Protein AF-A0A2E5R4B8-F1 (afdb_monomer_lite)

Structure (mmCIF, N/CA/C/O backbone):
data_AF-A0A2E5R4B8-F1
#
_entry.id   AF-A0A2E5R4B8-F1
#
loop_
_atom_site.group_PDB
_atom_site.id
_atom_site.type_symbol
_atom_site.label_atom_id
_atom_site.label_alt_id
_atom_site.label_comp_id
_atom_site.label_asym_id
_atom_site.label_entity_id
_atom_site.label_seq_id
_atom_site.pdbx_PDB_ins_code
_atom_site.Cartn_x
_atom_site.Cartn_y
_atom_site.Cartn_z
_atom_site.occupancy
_atom_site.B_iso_or_equiv
_atom_site.auth_seq_id
_atom_site.auth_comp_id
_atom_site.auth_asym_id
_atom_site.auth_atom_id
_atom_site.pdbx_PDB_model_num
ATOM 1 N N . MET A 1 1 ? -8.456 -2.488 25.110 1.00 61.59 1 MET A N 1
ATOM 2 C CA . MET A 1 1 ? -8.862 -1.508 24.077 1.00 61.59 1 MET A CA 1
ATOM 3 C C . MET A 1 1 ? -10.326 -1.734 23.793 1.00 61.59 1 MET A C 1
ATOM 5 O O . MET A 1 1 ? -10.676 -2.841 23.404 1.00 61.59 1 MET A O 1
ATOM 9 N N . VAL A 1 2 ? -11.156 -0.723 24.024 1.00 80.56 2 VAL A N 1
ATOM 10 C CA . VAL A 1 2 ? -12.563 -0.755 23.624 1.00 80.56 2 VAL A CA 1
ATOM 11 C C . VAL A 1 2 ? -12.624 -0.208 22.203 1.00 80.56 2 VAL A C 1
ATOM 13 O O . VAL A 1 2 ? -12.197 0.917 21.958 1.00 80.56 2 VAL A O 1
ATOM 16 N N . PHE A 1 3 ? -13.075 -1.028 21.257 1.00 83.88 3 PHE A N 1
ATOM 17 C CA . PHE A 1 3 ? -13.354 -0.578 19.896 1.00 83.88 3 PHE A CA 1
ATOM 18 C C . PHE A 1 3 ? -14.825 -0.186 19.829 1.00 83.88 3 PHE A C 1
ATOM 20 O O . PHE A 1 3 ? -15.675 -0.939 20.294 1.00 83.88 3 PHE A O 1
ATOM 27 N N . GLN A 1 4 ? -15.125 0.972 19.243 1.00 88.12 4 GLN A N 1
ATOM 28 C CA . GLN A 1 4 ? -16.512 1.425 19.096 1.00 88.12 4 GLN A CA 1
ATOM 29 C C . GLN A 1 4 ? -17.275 0.592 18.060 1.00 88.12 4 GLN A C 1
ATOM 31 O O . GLN A 1 4 ? -18.495 0.507 18.094 1.00 88.12 4 GLN A O 1
ATOM 36 N N . GLN A 1 5 ? -16.548 -0.034 17.132 1.00 90.88 5 GLN A N 1
ATOM 37 C CA . GLN A 1 5 ? -17.122 -0.849 16.070 1.00 90.88 5 GLN A CA 1
ATOM 38 C C . GLN A 1 5 ? -16.180 -1.987 15.672 1.00 90.88 5 GLN A C 1
ATOM 40 O O . GLN A 1 5 ? -14.953 -1.853 15.668 1.00 90.88 5 GLN A O 1
ATOM 45 N N . THR A 1 6 ? -16.753 -3.125 15.290 1.00 92.38 6 THR A N 1
ATOM 46 C CA . THR A 1 6 ? -15.975 -4.291 14.852 1.00 92.38 6 THR A CA 1
ATOM 47 C C . THR A 1 6 ? -15.379 -4.080 13.461 1.00 92.38 6 THR A C 1
ATOM 49 O O . THR A 1 6 ? -14.233 -4.451 13.210 1.00 92.38 6 THR A O 1
ATOM 52 N N . ILE A 1 7 ? -16.144 -3.475 12.550 1.00 95.25 7 ILE A N 1
ATOM 53 C CA . ILE A 1 7 ? -15.757 -3.257 11.156 1.00 95.25 7 ILE A CA 1
ATOM 54 C C . ILE A 1 7 ? -15.671 -1.756 10.902 1.00 95.25 7 ILE A C 1
ATOM 56 O O . ILE A 1 7 ? -16.584 -1.017 11.245 1.00 95.25 7 ILE A O 1
ATOM 60 N N . GLY A 1 8 ? -14.584 -1.310 10.279 1.00 94.62 8 GLY A N 1
ATOM 61 C CA . GLY A 1 8 ? -14.430 0.085 9.881 1.00 94.62 8 GLY A CA 1
ATOM 62 C C . GLY A 1 8 ? -13.540 0.282 8.660 1.00 94.62 8 GLY A C 1
ATOM 63 O O . GLY A 1 8 ? -13.073 -0.661 8.011 1.00 94.62 8 GLY A O 1
ATOM 64 N N . SER A 1 9 ? -13.283 1.545 8.342 1.00 95.31 9 SER A N 1
ATOM 65 C CA . SER A 1 9 ? -12.329 1.937 7.313 1.00 95.31 9 SER A CA 1
ATOM 66 C C . SER A 1 9 ? -10.886 1.678 7.765 1.00 95.31 9 SER A C 1
ATOM 68 O O . SER A 1 9 ? -10.579 1.547 8.951 1.00 95.31 9 SER A O 1
ATOM 70 N N . ARG A 1 10 ? -9.948 1.646 6.811 1.00 95.19 10 ARG A N 1
ATOM 71 C CA . ARG A 1 10 ? -8.511 1.508 7.122 1.00 95.19 10 ARG A CA 1
ATOM 72 C C . ARG A 1 10 ? -8.003 2.609 8.060 1.00 95.19 10 ARG A C 1
ATOM 74 O O . ARG A 1 10 ? -7.152 2.325 8.897 1.00 95.19 10 ARG A O 1
ATOM 81 N N . ALA A 1 11 ? -8.531 3.827 7.927 1.00 95.75 11 ALA A N 1
ATOM 82 C CA . ALA A 1 11 ? -8.197 4.950 8.799 1.00 95.75 11 ALA A CA 1
ATOM 83 C C . ALA A 1 11 ? -8.717 4.726 10.226 1.00 95.75 11 ALA A C 1
ATOM 85 O O . ALA A 1 11 ? -7.952 4.845 11.176 1.00 95.75 11 ALA A O 1
ATOM 86 N N . GLN A 1 12 ? -9.971 4.289 10.378 1.00 95.12 12 GLN A N 1
ATOM 87 C CA . GLN A 1 12 ? -10.563 3.979 11.686 1.00 95.12 12 GLN A CA 1
ATOM 88 C C . GLN A 1 12 ? -9.811 2.856 12.415 1.00 95.12 12 GLN A C 1
ATOM 90 O O . GLN A 1 12 ? -9.612 2.933 13.625 1.00 95.12 12 GLN A O 1
ATOM 95 N N . VAL A 1 13 ? -9.334 1.841 11.688 1.00 96.06 13 VAL A N 1
ATOM 96 C CA . VAL A 1 13 ? -8.498 0.771 12.261 1.00 96.06 13 VAL A CA 1
ATOM 97 C C . VAL A 1 13 ? -7.125 1.296 12.696 1.00 96.06 13 VAL A C 1
ATOM 99 O O . VAL A 1 13 ? -6.613 0.903 13.743 1.00 96.06 13 VAL A O 1
ATOM 102 N N . MET A 1 14 ? -6.515 2.204 11.927 1.00 94.50 14 MET A N 1
ATOM 103 C CA . MET A 1 14 ? -5.248 2.836 12.317 1.00 94.50 14 MET A CA 1
ATOM 104 C C . MET A 1 14 ? -5.397 3.732 13.549 1.00 94.50 14 MET A C 1
ATOM 106 O O . MET A 1 14 ? -4.546 3.680 14.441 1.00 94.50 14 MET A O 1
ATOM 110 N N . ASN A 1 15 ? -6.501 4.469 13.640 1.00 92.50 15 ASN A N 1
ATOM 111 C CA . ASN A 1 15 ? -6.804 5.367 14.755 1.00 92.50 15 ASN A CA 1
ATOM 112 C C . ASN A 1 15 ? -7.295 4.625 16.011 1.00 92.50 15 ASN A C 1
ATOM 114 O O . ASN A 1 15 ? -7.389 5.225 17.073 1.00 92.50 15 ASN A O 1
ATOM 118 N N . GLY A 1 16 ? -7.569 3.319 15.916 1.00 91.69 16 GLY A N 1
ATOM 119 C CA . GLY A 1 16 ? -8.014 2.501 17.048 1.00 91.69 16 GLY A CA 1
ATOM 120 C C . GLY A 1 16 ? -9.517 2.573 17.332 1.00 91.69 16 GLY A C 1
ATOM 121 O O . GLY A 1 16 ? -9.961 2.050 18.344 1.00 91.69 16 GLY A O 1
ATOM 122 N N . THR A 1 17 ? -10.310 3.174 16.443 1.00 94.56 17 THR A N 1
ATOM 123 C CA . THR A 1 17 ? -11.777 3.227 16.552 1.00 94.56 17 THR A CA 1
ATOM 124 C C . THR A 1 17 ? -12.426 1.892 16.181 1.00 94.56 17 THR A C 1
ATOM 126 O O . THR A 1 17 ? -13.439 1.516 16.767 1.00 94.56 17 THR A O 1
ATOM 129 N N . ALA A 1 18 ? -11.849 1.178 15.206 1.00 94.69 18 ALA A N 1
ATOM 130 C CA . ALA A 1 18 ? -12.366 -0.089 14.691 1.00 94.69 18 ALA A CA 1
ATOM 131 C C . ALA A 1 18 ? -11.375 -1.245 14.882 1.00 94.69 18 ALA A C 1
ATOM 133 O O . ALA A 1 18 ? -10.166 -1.052 14.741 1.00 94.69 18 ALA A O 1
ATOM 134 N N . GLU A 1 19 ? -11.876 -2.458 15.134 1.00 94.62 19 GLU A N 1
ATOM 135 C CA . GLU A 1 19 ? -11.016 -3.638 15.330 1.00 94.62 19 GLU A CA 1
ATOM 136 C C . GLU A 1 19 ? -10.368 -4.115 14.014 1.00 94.62 19 GLU A C 1
ATOM 138 O O . GLU A 1 19 ? -9.167 -4.411 13.954 1.00 94.62 19 GLU A O 1
ATOM 143 N N . LYS A 1 20 ? -11.166 -4.206 12.943 1.00 95.69 20 LYS A N 1
ATOM 144 C CA . LYS A 1 20 ? -10.744 -4.720 11.633 1.00 95.69 20 LYS A CA 1
ATOM 145 C C . LYS A 1 20 ? -11.428 -3.985 10.483 1.00 95.69 20 LYS A C 1
ATOM 147 O O . LYS A 1 20 ? -12.455 -3.335 10.646 1.00 95.69 20 LYS A O 1
ATOM 152 N N . THR A 1 21 ? -10.856 -4.089 9.287 1.00 96.50 21 THR A N 1
ATOM 153 C CA . THR A 1 21 ? -11.523 -3.612 8.066 1.00 96.50 21 THR A CA 1
ATOM 154 C C . THR A 1 21 ? -12.595 -4.597 7.604 1.00 96.50 21 THR A C 1
ATOM 156 O O . THR A 1 21 ? -12.574 -5.751 8.027 1.00 96.50 21 THR A O 1
ATOM 159 N N . SER A 1 22 ? -13.430 -4.220 6.629 1.00 93.88 22 SER A N 1
ATOM 160 C CA . SER A 1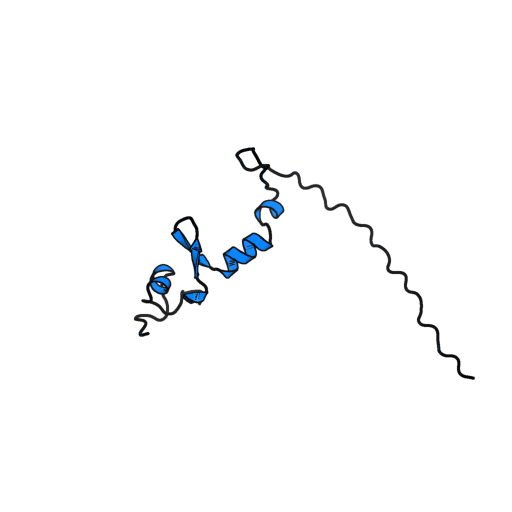 22 ? -14.375 -5.152 5.979 1.00 93.88 22 SER A CA 1
ATOM 161 C C . SER A 1 22 ? -13.698 -6.436 5.472 1.00 93.88 22 SER A C 1
ATOM 163 O O . SER A 1 22 ? -14.189 -7.532 5.700 1.00 93.88 22 SER A O 1
ATOM 165 N N . GLY A 1 23 ? -12.498 -6.320 4.890 1.00 92.25 23 GLY A N 1
ATOM 166 C CA . GLY A 1 23 ? -11.663 -7.462 4.484 1.00 92.25 23 GLY A CA 1
ATOM 167 C C . GLY A 1 23 ? -10.864 -8.154 5.602 1.00 92.25 23 GLY A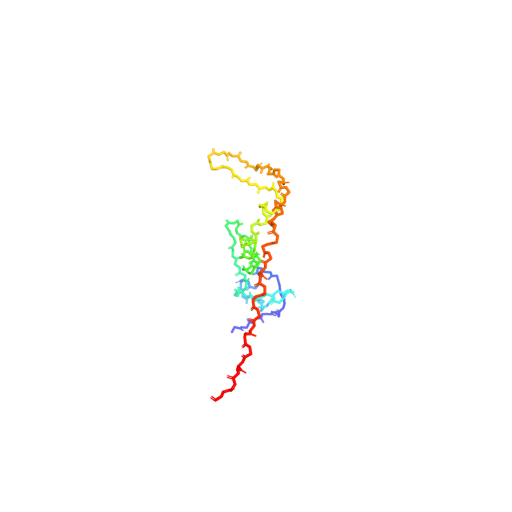 C 1
ATOM 168 O O . GLY A 1 23 ? -9.882 -8.827 5.302 1.00 92.25 23 GLY A O 1
ATOM 169 N N . GLY A 1 24 ? -11.192 -7.931 6.878 1.00 94.69 24 GLY A N 1
ATOM 170 C CA . GLY A 1 24 ? -10.565 -8.613 8.018 1.00 94.69 24 GLY A CA 1
ATOM 171 C C . GLY A 1 24 ? -9.141 -8.171 8.384 1.00 94.69 24 GLY A C 1
ATOM 172 O O . GLY A 1 24 ? -8.477 -8.859 9.154 1.00 94.69 24 GLY A O 1
ATOM 173 N N . LEU A 1 25 ? -8.648 -7.043 7.860 1.00 96.19 25 LEU A N 1
ATOM 174 C CA . LEU A 1 25 ? -7.303 -6.546 8.173 1.00 96.19 25 LEU A CA 1
ATOM 175 C C . LEU A 1 25 ? -7.298 -5.842 9.529 1.00 96.19 25 LEU A C 1
ATOM 177 O O . LEU A 1 25 ? -8.062 -4.895 9.724 1.00 96.19 25 LEU A O 1
ATOM 181 N N . LYS A 1 26 ? -6.409 -6.265 10.432 1.00 95.69 26 LYS A N 1
ATOM 182 C CA . LYS A 1 26 ? -6.181 -5.596 11.720 1.00 95.69 26 LYS A CA 1
ATOM 183 C C . LYS A 1 26 ? -5.097 -4.528 11.583 1.00 95.69 26 LYS A C 1
ATOM 185 O O . LYS A 1 26 ? -4.369 -4.482 10.590 1.00 95.69 26 LYS A O 1
ATOM 190 N N . LYS A 1 27 ? -4.930 -3.696 12.615 1.00 94.56 27 LYS A N 1
ATOM 191 C CA . LYS A 1 27 ? -3.910 -2.630 12.649 1.00 94.56 27 LYS A CA 1
ATOM 192 C C . LYS A 1 27 ? -2.501 -3.142 12.302 1.00 94.56 27 LYS A C 1
ATOM 194 O O . LYS A 1 27 ? -1.813 -2.520 11.503 1.00 94.56 27 LYS A O 1
ATOM 199 N N . LYS A 1 28 ? -2.117 -4.329 12.791 1.00 95.19 28 LYS A N 1
ATOM 200 C CA . LYS A 1 28 ? -0.829 -4.992 12.485 1.00 95.19 28 LYS A CA 1
ATOM 201 C C . LYS A 1 28 ? -0.609 -5.332 11.001 1.00 95.19 28 LYS A C 1
ATOM 203 O O . LYS A 1 28 ? 0.529 -5.464 10.557 1.00 95.19 28 LYS A O 1
ATOM 208 N N . ASP A 1 29 ? -1.686 -5.487 10.233 1.00 95.88 29 ASP A N 1
ATOM 209 C CA . ASP A 1 29 ? -1.643 -5.876 8.820 1.00 95.88 29 ASP A CA 1
ATOM 210 C C . ASP A 1 29 ? -1.590 -4.663 7.879 1.00 95.88 29 ASP A C 1
ATOM 212 O O . ASP A 1 29 ? -1.456 -4.818 6.656 1.00 95.88 29 ASP A O 1
ATOM 216 N N . LEU A 1 30 ? -1.696 -3.456 8.437 1.00 96.56 30 LEU A N 1
ATOM 217 C CA . LEU A 1 30 ? -1.736 -2.179 7.740 1.00 96.56 30 LEU A CA 1
ATOM 218 C C . LEU A 1 30 ? -0.478 -1.357 8.048 1.00 96.56 30 LEU A C 1
ATOM 220 O O . LEU A 1 30 ? 0.122 -1.468 9.112 1.00 96.56 30 LEU A O 1
ATOM 224 N N . LYS A 1 31 ? -0.071 -0.518 7.097 1.00 96.50 31 LYS A N 1
ATOM 225 C CA . LYS A 1 31 ? 1.012 0.455 7.275 1.00 96.50 31 LYS A CA 1
ATOM 226 C C . LYS A 1 31 ? 0.804 1.669 6.383 1.00 96.50 31 LYS A C 1
ATOM 228 O O . LYS A 1 31 ? 0.159 1.557 5.339 1.00 96.50 31 LYS A O 1
ATOM 233 N N . TYR A 1 32 ? 1.439 2.777 6.732 1.00 96.38 32 TYR A N 1
ATOM 234 C CA . TYR A 1 32 ? 1.571 3.919 5.838 1.00 96.38 32 TYR A CA 1
ATOM 235 C C . TYR A 1 32 ? 2.619 3.631 4.754 1.00 96.38 32 TYR A C 1
AT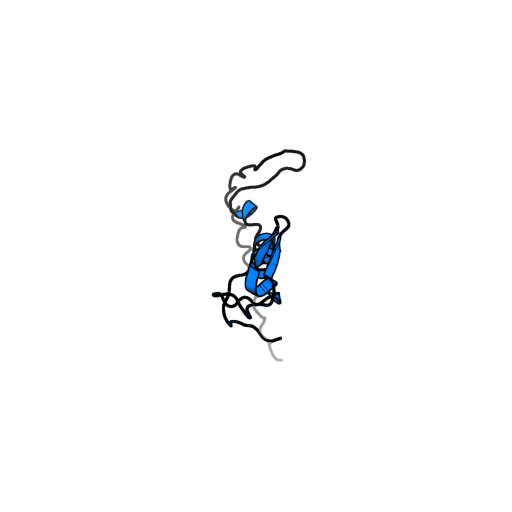OM 237 O O . TYR A 1 32 ? 3.669 3.033 5.014 1.00 96.38 32 TYR A O 1
ATOM 245 N N . ASN A 1 33 ? 2.311 3.984 3.506 1.00 95.94 33 ASN A N 1
ATOM 246 C CA . ASN A 1 33 ? 3.314 4.074 2.448 1.00 95.94 33 ASN A CA 1
ATOM 247 C C . ASN A 1 33 ? 3.991 5.459 2.484 1.00 95.94 33 ASN A C 1
ATOM 249 O O . ASN A 1 33 ? 3.583 6.338 3.236 1.00 95.94 33 ASN A O 1
ATOM 253 N N . SER A 1 34 ? 5.004 5.669 1.644 1.00 94.19 34 SER A N 1
ATOM 254 C CA . SER A 1 34 ? 5.694 6.964 1.536 1.00 94.19 34 SER A CA 1
ATOM 255 C C . SER A 1 34 ? 4.796 8.113 1.060 1.00 94.19 34 SER A C 1
ATOM 257 O O . SER A 1 34 ? 5.168 9.266 1.200 1.00 94.19 34 SER A O 1
ATOM 259 N N . GLN A 1 35 ? 3.621 7.809 0.505 1.00 94.50 35 GLN A N 1
ATOM 260 C CA . GLN A 1 35 ? 2.628 8.784 0.048 1.00 94.50 35 GLN A CA 1
ATOM 261 C C . GLN A 1 35 ? 1.501 8.991 1.080 1.00 94.50 35 GLN A C 1
ATOM 263 O O . GLN A 1 35 ? 0.424 9.455 0.719 1.00 94.50 35 GLN A O 1
ATOM 268 N N . GLY A 1 36 ? 1.683 8.549 2.332 1.00 94.12 36 GLY A N 1
ATOM 269 C CA . GLY A 1 36 ? 0.697 8.708 3.410 1.00 94.12 36 GLY A CA 1
ATOM 270 C C . GLY A 1 36 ? -0.548 7.813 3.312 1.00 94.12 36 GLY A C 1
ATOM 271 O O . GLY A 1 36 ? -1.446 7.905 4.142 1.00 94.12 36 GLY A O 1
ATOM 272 N N . ARG A 1 37 ? -0.629 6.902 2.336 1.00 95.69 37 ARG A N 1
ATOM 273 C CA . ARG A 1 37 ? -1.769 5.984 2.173 1.00 95.69 37 ARG A CA 1
ATOM 274 C C . ARG A 1 37 ? -1.624 4.752 3.059 1.00 95.69 37 ARG A C 1
ATOM 276 O O . ARG A 1 37 ? -0.556 4.140 3.120 1.00 95.69 37 ARG A O 1
ATOM 283 N N . ILE A 1 38 ? -2.734 4.318 3.653 1.00 96.69 38 ILE A N 1
ATOM 284 C CA . ILE A 1 38 ? -2.796 3.096 4.463 1.00 96.69 38 ILE A CA 1
ATOM 285 C C . ILE A 1 38 ? -2.959 1.881 3.544 1.00 96.69 38 ILE A C 1
ATOM 287 O O . ILE A 1 38 ? -4.002 1.674 2.922 1.00 96.69 38 ILE A O 1
ATOM 291 N N . VAL A 1 39 ? -1.923 1.049 3.467 1.00 95.88 39 VAL A N 1
ATOM 292 C CA . VAL A 1 39 ? -1.856 -0.129 2.593 1.00 95.88 39 VAL A CA 1
ATOM 293 C C . VAL A 1 39 ? -1.650 -1.412 3.391 1.00 95.88 39 VAL A C 1
ATOM 295 O O . VAL A 1 39 ? -1.083 -1.406 4.480 1.00 95.88 39 VAL A O 1
ATOM 298 N N . S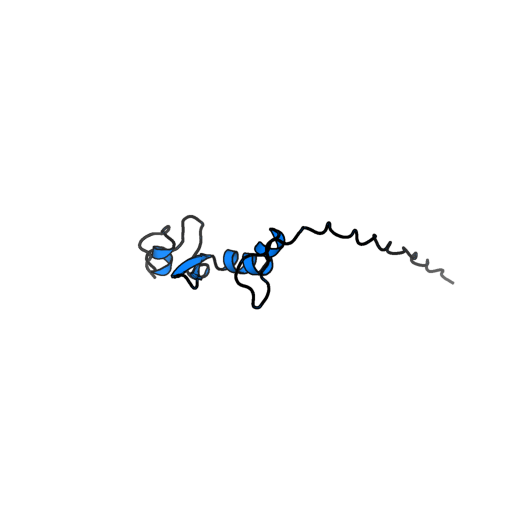ER A 1 40 ? -2.052 -2.548 2.816 1.00 96.31 40 SER A N 1
ATOM 299 C CA . SER A 1 40 ? -1.747 -3.859 3.397 1.00 96.31 40 SER A CA 1
ATOM 300 C C . SER A 1 40 ? -0.248 -4.171 3.313 1.00 96.31 40 SER A C 1
ATOM 302 O O . SER A 1 40 ? 0.366 -4.117 2.237 1.00 96.31 40 SER A O 1
ATOM 304 N N . VAL A 1 41 ? 0.331 -4.591 4.439 1.00 95.75 41 VAL A N 1
ATOM 305 C CA . VAL A 1 41 ? 1.730 -5.022 4.547 1.00 95.75 41 VAL A CA 1
ATOM 306 C C . VAL A 1 41 ? 2.007 -6.204 3.612 1.00 95.75 41 VAL A C 1
ATOM 308 O O . VAL A 1 41 ? 2.973 -6.172 2.843 1.00 95.75 41 VAL A O 1
ATOM 311 N N . LYS A 1 42 ? 1.129 -7.216 3.607 1.00 95.31 42 LYS A N 1
ATOM 312 C CA . LYS A 1 42 ? 1.251 -8.420 2.766 1.00 95.31 42 LYS A CA 1
ATOM 313 C C . LYS A 1 42 ? 1.259 -8.076 1.273 1.00 95.31 42 LYS A C 1
ATOM 315 O O . LYS A 1 42 ? 2.104 -8.573 0.521 1.00 95.31 42 LYS A O 1
ATOM 320 N N . LYS A 1 43 ? 0.365 -7.185 0.827 1.00 93.19 43 LYS A N 1
ATOM 321 C CA . LYS A 1 43 ? 0.290 -6.783 -0.590 1.00 93.19 43 LYS A CA 1
ATOM 322 C C . LYS A 1 43 ? 1.512 -5.965 -1.020 1.00 93.19 43 LYS A C 1
ATOM 324 O O . LYS A 1 43 ? 2.044 -6.193 -2.103 1.00 93.19 43 LYS A O 1
ATOM 329 N N . SER A 1 44 ? 2.003 -5.077 -0.153 1.00 93.06 44 SER A N 1
ATOM 330 C CA . SER A 1 44 ? 3.233 -4.313 -0.400 1.00 93.06 44 SER A CA 1
ATOM 331 C C . SER A 1 44 ? 4.463 -5.226 -0.522 1.00 93.06 44 SER A C 1
ATOM 333 O O . SER A 1 44 ? 5.259 -5.067 -1.448 1.00 93.06 44 SER A O 1
ATOM 335 N N . ARG A 1 45 ? 4.604 -6.221 0.366 1.00 93.50 45 ARG A N 1
ATOM 336 C CA . ARG A 1 45 ? 5.721 -7.185 0.338 1.00 93.50 45 ARG A CA 1
ATOM 337 C C . ARG A 1 45 ? 5.680 -8.090 -0.899 1.00 93.50 45 ARG A C 1
ATOM 339 O O . ARG A 1 45 ? 6.690 -8.226 -1.586 1.00 93.50 45 ARG A O 1
ATOM 346 N N . SER A 1 46 ? 4.516 -8.659 -1.219 1.00 93.44 46 SER A N 1
ATOM 347 C CA . SER A 1 46 ? 4.347 -9.516 -2.408 1.00 93.44 46 SER A CA 1
ATOM 348 C C . SER A 1 46 ? 4.649 -8.776 -3.712 1.00 93.44 46 SER A C 1
ATOM 350 O O . SER A 1 46 ? 5.359 -9.311 -4.559 1.00 93.44 46 SER A O 1
ATOM 352 N N . ALA A 1 47 ? 4.216 -7.517 -3.849 1.00 90.56 47 ALA A N 1
ATOM 353 C CA . ALA A 1 47 ? 4.498 -6.711 -5.038 1.00 90.56 47 ALA A CA 1
ATOM 354 C C . ALA A 1 47 ? 6.009 -6.539 -5.301 1.00 90.56 47 ALA A C 1
ATOM 356 O O . ALA A 1 47 ? 6.446 -6.663 -6.448 1.00 90.56 47 ALA A O 1
ATOM 357 N N . LYS A 1 48 ? 6.810 -6.316 -4.246 1.00 88.50 48 LYS A N 1
ATOM 358 C CA . LYS A 1 48 ? 8.279 -6.225 -4.343 1.00 88.50 48 LYS A CA 1
ATOM 359 C C . LYS A 1 48 ? 8.910 -7.569 -4.718 1.00 88.50 48 LYS A C 1
ATOM 361 O O . LYS A 1 48 ? 9.768 -7.613 -5.596 1.00 88.50 48 LYS A O 1
ATOM 366 N N . LYS A 1 49 ? 8.453 -8.664 -4.098 1.00 91.12 49 LYS A N 1
ATOM 367 C CA . LYS A 1 49 ? 8.952 -10.026 -4.364 1.00 91.12 49 LYS A CA 1
ATOM 368 C C . LYS A 1 49 ? 8.681 -10.467 -5.804 1.00 91.12 49 LYS A C 1
ATOM 370 O O . LYS A 1 49 ? 9.556 -11.017 -6.461 1.00 91.12 49 LYS A O 1
ATOM 375 N N . GLU A 1 50 ? 7.477 -10.204 -6.303 1.00 90.44 50 GLU A N 1
ATOM 376 C CA . GLU A 1 50 ? 7.037 -10.623 -7.636 1.00 90.44 50 GLU A CA 1
ATOM 377 C C . GLU A 1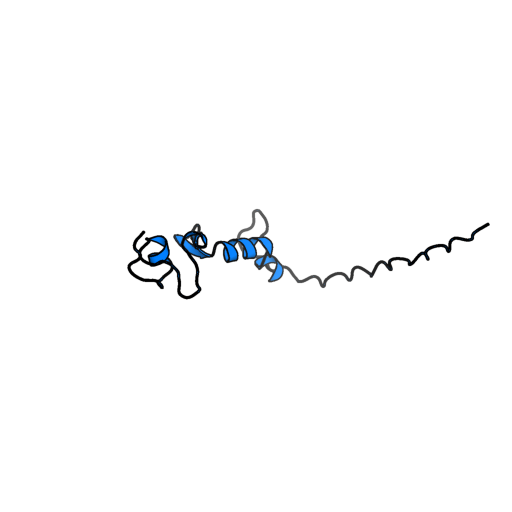 50 ? 7.639 -9.790 -8.772 1.00 90.44 50 GLU A C 1
ATOM 379 O O . GLU A 1 50 ? 7.546 -10.215 -9.921 1.00 90.44 50 GLU A O 1
ATOM 384 N N . LYS A 1 51 ? 8.232 -8.622 -8.477 1.00 88.75 51 LYS A N 1
ATOM 385 C CA . LYS A 1 51 ? 8.746 -7.672 -9.479 1.00 88.75 51 LYS A CA 1
ATOM 386 C C . LYS A 1 51 ? 7.702 -7.388 -10.573 1.00 88.75 51 LYS A C 1
ATOM 388 O O . LYS A 1 51 ? 8.002 -7.492 -11.760 1.00 88.75 51 LYS A O 1
ATOM 393 N N . ARG A 1 52 ? 6.467 -7.046 -10.168 1.00 88.75 52 ARG A N 1
ATOM 394 C CA . ARG A 1 52 ? 5.302 -6.914 -11.072 1.00 88.75 52 ARG A CA 1
ATOM 395 C C . ARG A 1 52 ? 5.560 -6.035 -12.298 1.00 88.75 52 ARG A C 1
ATOM 397 O O . ARG A 1 52 ? 5.188 -6.440 -13.387 1.00 88.75 52 ARG A O 1
ATOM 404 N N . LEU A 1 53 ? 6.254 -4.907 -12.130 1.00 86.50 53 LEU A N 1
ATOM 405 C CA . LEU A 1 53 ? 6.667 -4.028 -13.235 1.00 86.50 53 LEU A CA 1
ATOM 406 C C . LEU A 1 53 ? 7.497 -4.775 -14.287 1.00 86.50 53 LEU A C 1
ATOM 408 O O . LEU A 1 53 ? 7.142 -4.777 -15.459 1.00 86.50 53 LEU A O 1
ATOM 412 N N . LYS A 1 54 ? 8.530 -5.508 -13.854 1.00 86.12 54 LYS A N 1
ATOM 413 C CA . LYS A 1 54 ? 9.381 -6.296 -14.759 1.00 86.12 54 LYS A CA 1
ATOM 414 C C . LYS A 1 54 ? 8.600 -7.403 -15.459 1.00 86.12 54 LYS A C 1
ATOM 416 O O . LYS A 1 54 ? 8.796 -7.622 -16.647 1.00 86.12 54 LYS A O 1
ATOM 421 N N . LYS A 1 55 ? 7.696 -8.084 -14.743 1.00 85.31 55 LYS A N 1
ATOM 422 C CA . LYS A 1 55 ? 6.812 -9.104 -15.337 1.00 85.31 55 LYS A CA 1
ATOM 423 C C . LYS A 1 55 ? 5.846 -8.517 -16.366 1.00 85.31 55 LYS A C 1
ATOM 425 O O . LYS A 1 55 ? 5.574 -9.169 -17.364 1.00 85.31 55 LYS A O 1
ATOM 430 N N . ALA A 1 56 ? 5.372 -7.296 -16.138 1.00 85.31 56 ALA A N 1
ATOM 431 C CA . ALA A 1 56 ? 4.53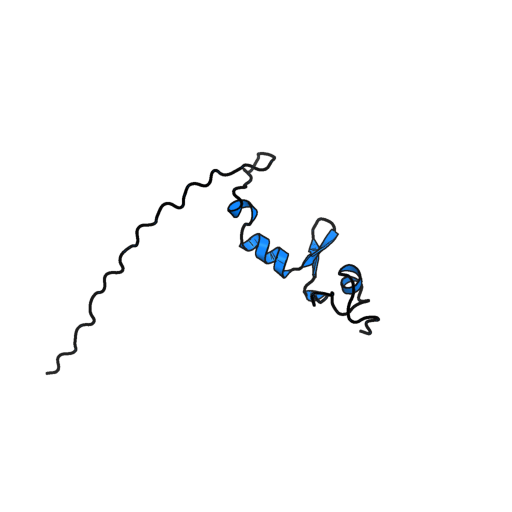5 -6.555 -17.074 1.00 85.31 56 ALA A CA 1
ATOM 432 C C . ALA A 1 56 ? 5.320 -5.981 -18.272 1.00 85.31 56 ALA A C 1
ATOM 434 O O . ALA A 1 56 ? 4.736 -5.277 -19.087 1.00 85.31 56 ALA A O 1
ATOM 435 N N . GLY A 1 57 ? 6.626 -6.259 -18.382 1.00 87.44 57 GLY A N 1
ATOM 436 C CA . GLY A 1 57 ? 7.459 -5.774 -19.481 1.00 87.44 57 GLY A CA 1
ATOM 437 C C . GLY A 1 57 ? 7.941 -4.337 -19.301 1.00 87.44 57 GLY A C 1
ATOM 438 O O . GLY A 1 57 ? 8.249 -3.688 -20.287 1.00 87.44 57 GLY A O 1
ATOM 439 N N . TRP A 1 58 ? 8.023 -3.826 -18.071 1.00 88.44 58 TRP A N 1
ATOM 440 C CA . TRP A 1 58 ? 8.496 -2.467 -17.787 1.00 88.44 58 TRP A CA 1
ATOM 441 C C . TRP A 1 58 ? 9.703 -2.476 -16.844 1.00 88.44 58 TRP A C 1
ATOM 443 O O . TRP A 1 58 ? 9.740 -3.198 -15.842 1.00 88.44 58 TRP A O 1
ATOM 453 N N . THR A 1 59 ? 10.702 -1.647 -17.135 1.00 89.81 59 THR A N 1
ATOM 454 C CA . THR A 1 59 ? 11.893 -1.437 -16.300 1.00 89.81 59 THR A CA 1
ATOM 455 C C . THR A 1 59 ? 12.287 0.035 -16.258 1.00 89.81 59 THR A C 1
ATOM 457 O O . THR A 1 59 ? 11.693 0.869 -16.927 1.00 89.81 59 THR A O 1
ATOM 460 N N . TYR A 1 60 ? 13.298 0.346 -15.456 1.00 88.75 60 TYR A N 1
ATOM 461 C CA . TYR A 1 60 ? 14.010 1.618 -15.473 1.00 88.75 60 TYR A CA 1
ATOM 462 C C . TYR A 1 60 ? 15.495 1.348 -15.749 1.00 88.75 60 TYR A C 1
ATOM 464 O O . TYR A 1 60 ? 15.989 0.253 -15.441 1.00 88.75 60 TYR A O 1
ATOM 472 N N . LYS A 1 61 ? 16.204 2.329 -16.312 1.00 86.50 61 LYS A N 1
ATOM 473 C CA . LYS A 1 61 ? 17.666 2.325 -16.450 1.00 86.50 61 LYS A CA 1
ATOM 474 C C . LYS A 1 61 ? 18.235 3.364 -15.486 1.00 86.50 61 LYS A C 1
ATOM 476 O O . LYS A 1 61 ? 17.696 4.456 -15.348 1.00 86.50 61 LYS A O 1
ATOM 481 N N . LYS A 1 62 ? 19.273 2.998 -14.730 1.00 89.31 62 LYS A N 1
ATOM 482 C CA . LYS A 1 62 ? 19.883 3.907 -13.746 1.00 89.31 62 LYS A CA 1
ATOM 483 C C . LYS A 1 62 ? 20.451 5.123 -14.491 1.00 89.31 62 LYS A C 1
ATOM 485 O O . LYS A 1 62 ? 21.231 4.928 -15.414 1.00 89.31 62 LYS A O 1
ATOM 490 N N . GLY A 1 63 ? 20.070 6.330 -14.073 1.00 90.94 63 GLY A N 1
ATOM 491 C CA . GLY A 1 63 ? 20.505 7.588 -14.694 1.00 90.94 63 GLY A CA 1
ATOM 492 C C . GLY A 1 63 ? 19.579 8.119 -15.794 1.00 90.94 63 GLY A C 1
ATOM 493 O O . GLY A 1 63 ? 19.739 9.263 -16.193 1.00 90.94 63 GLY A O 1
ATOM 494 N N . GLU A 1 64 ? 18.587 7.342 -16.235 1.00 88.31 64 GLU A N 1
ATOM 495 C CA . GLU A 1 64 ? 17.574 7.787 -17.197 1.00 88.31 64 GLU A CA 1
ATOM 496 C C . GLU A 1 64 ? 16.215 7.908 -16.503 1.00 88.31 64 GLU A C 1
ATOM 498 O O . GLU A 1 64 ? 15.792 7.022 -15.752 1.00 88.31 64 GLU A O 1
ATOM 503 N N . PHE A 1 65 ? 15.533 9.027 -16.734 1.00 87.62 65 PHE A N 1
ATOM 504 C CA . PHE A 1 65 ? 14.200 9.269 -16.200 1.00 87.62 65 PHE A CA 1
ATOM 505 C C . PHE A 1 65 ? 13.143 8.601 -17.091 1.00 87.62 65 PHE A C 1
ATOM 507 O O . PHE A 1 65 ? 13.177 8.742 -18.310 1.00 87.62 65 PHE A O 1
ATOM 514 N N . GLY A 1 66 ? 12.189 7.891 -16.482 1.00 88.56 66 GLY A N 1
ATOM 515 C CA . GLY A 1 66 ? 11.043 7.299 -17.182 1.00 88.56 66 GLY A CA 1
ATOM 516 C C . GLY A 1 66 ? 10.958 5.769 -17.131 1.00 88.56 66 GLY A C 1
ATOM 517 O O . GLY A 1 66 ? 11.828 5.073 -16.603 1.00 88.56 66 GLY A O 1
ATOM 518 N N . ALA A 1 67 ? 9.845 5.244 -17.654 1.00 85.75 67 ALA A N 1
ATOM 519 C CA . ALA A 1 67 ? 9.583 3.811 -17.762 1.00 85.75 67 ALA A CA 1
ATOM 520 C C . ALA A 1 67 ? 9.979 3.302 -19.154 1.00 85.75 67 ALA A C 1
ATOM 522 O O . ALA A 1 67 ? 9.475 3.778 -20.166 1.00 85.75 67 ALA A O 1
ATOM 523 N N . ILE A 1 68 ? 10.847 2.295 -19.196 1.00 85.06 68 ILE A N 1
ATOM 524 C CA . ILE A 1 68 ? 11.338 1.675 -20.427 1.00 85.06 68 ILE A CA 1
ATOM 525 C C . ILE A 1 68 ? 10.606 0.348 -20.621 1.00 85.06 68 ILE A C 1
ATOM 527 O O . ILE A 1 68 ? 10.634 -0.520 -19.740 1.00 85.06 68 ILE A O 1
ATOM 531 N N . LYS A 1 69 ? 9.956 0.176 -21.774 1.00 86.25 69 LYS A N 1
ATOM 532 C CA . LYS A 1 69 ? 9.311 -1.085 -22.147 1.00 86.25 69 LYS A CA 1
ATOM 533 C C . LYS A 1 69 ? 10.384 -2.093 -22.560 1.00 86.25 69 LYS A C 1
ATOM 535 O O . LYS A 1 69 ? 11.160 -1.849 -23.476 1.00 86.25 69 LYS A O 1
ATOM 540 N N . ILE A 1 70 ? 10.444 -3.220 -21.862 1.00 81.44 70 ILE A N 1
ATOM 541 C CA . ILE A 1 70 ? 11.300 -4.347 -22.214 1.00 81.44 70 ILE A CA 1
ATOM 542 C C . ILE A 1 70 ? 10.544 -5.188 -23.232 1.00 81.44 70 ILE A C 1
ATOM 544 O O . ILE A 1 70 ? 9.450 -5.686 -22.954 1.00 81.44 70 ILE A O 1
ATOM 548 N N . GLU A 1 71 ? 11.152 -5.388 -24.389 1.00 71.31 71 GLU A N 1
ATOM 549 C CA . GLU A 1 71 ? 10.675 -6.358 -25.358 1.00 71.31 71 GLU A CA 1
ATOM 550 C C . GLU A 1 71 ? 10.759 -7.760 -24.736 1.00 71.31 71 GLU A C 1
ATOM 552 O O . GLU A 1 71 ? 11.808 -8.178 -24.231 1.00 71.31 71 GLU A O 1
ATOM 557 N N . GLN A 1 72 ? 9.632 -8.472 -24.683 1.00 61.66 72 GLN A N 1
ATOM 558 C CA . GLN A 1 72 ? 9.572 -9.800 -24.083 1.00 61.66 72 GLN A CA 1
ATOM 559 C C . GLN A 1 72 ? 10.357 -10.780 -24.963 1.00 61.66 72 GLN A C 1
ATOM 561 O O . GLN A 1 72 ? 9.784 -11.448 -25.816 1.00 61.66 72 GLN A O 1
ATOM 566 N N . LYS A 1 73 ? 11.677 -10.897 -24.755 1.00 58.34 73 LYS A N 1
ATOM 567 C CA . LYS A 1 73 ? 12.448 -12.012 -25.317 1.00 58.34 73 LYS A CA 1
ATOM 568 C C . LYS A 1 73 ? 11.792 -13.295 -24.822 1.00 58.34 73 LYS A C 1
ATOM 570 O O . LYS A 1 73 ? 11.818 -13.587 -23.624 1.00 58.34 73 LYS A O 1
ATOM 575 N N . SER A 1 74 ? 11.175 -14.024 -25.751 1.00 55.50 74 SER A N 1
ATOM 576 C CA . SER A 1 74 ? 10.551 -15.324 -25.520 1.00 55.50 74 SER A CA 1
ATOM 577 C C . SER A 1 74 ? 11.466 -16.177 -24.640 1.00 55.50 74 SER A C 1
ATOM 579 O O . SER A 1 74 ? 12.678 -16.198 -24.895 1.00 55.50 74 SER A O 1
ATOM 581 N N . PRO A 1 75 ? 10.945 -16.854 -23.598 1.00 59.47 75 PRO A N 1
ATOM 582 C CA . PRO A 1 75 ? 11.777 -17.638 -22.700 1.00 59.47 75 PRO A CA 1
ATOM 583 C C . PRO A 1 75 ? 12.573 -18.639 -23.536 1.00 59.47 75 PRO A C 1
ATOM 585 O O . PRO A 1 75 ? 12.000 -19.547 -24.136 1.00 59.47 75 PRO A O 1
ATOM 588 N N . LYS A 1 76 ? 13.898 -18.444 -23.617 1.00 58.19 76 LYS A N 1
ATOM 589 C CA . LYS A 1 76 ? 14.803 -19.358 -24.320 1.00 58.19 76 LYS A CA 1
ATOM 590 C C . LYS A 1 76 ? 14.563 -20.731 -23.699 1.00 58.19 76 LYS A C 1
ATOM 592 O O . LYS A 1 76 ? 14.867 -20.901 -22.516 1.00 58.19 76 LYS A O 1
ATOM 597 N N . LYS A 1 77 ? 13.939 -21.658 -24.446 1.00 56.12 77 LYS A N 1
ATOM 598 C CA . LYS A 1 77 ? 13.646 -23.022 -23.985 1.00 56.12 77 LYS A CA 1
ATOM 599 C C . LYS A 1 77 ? 14.949 -23.584 -23.423 1.00 56.12 77 LYS A C 1
ATOM 601 O O . LYS A 1 77 ? 15.863 -23.912 -24.175 1.00 56.12 77 LYS A O 1
ATOM 606 N N . ARG A 1 78 ? 15.078 -23.637 -22.095 1.00 60.75 78 ARG A N 1
ATOM 607 C CA . ARG A 1 78 ? 16.174 -24.360 -21.456 1.00 60.75 78 ARG A CA 1
ATOM 608 C C . ARG A 1 78 ? 15.877 -25.818 -21.751 1.00 60.75 78 ARG A C 1
ATOM 610 O O . ARG A 1 78 ? 14.955 -26.372 -21.160 1.00 60.75 78 ARG A O 1
ATOM 617 N N . GLY A 1 79 ? 16.576 -26.372 -22.743 1.00 58.41 79 GLY A N 1
ATOM 618 C CA . GLY A 1 79 ? 16.428 -27.764 -23.144 1.00 58.41 79 GLY A CA 1
ATOM 619 C C . GLY A 1 79 ? 16.412 -28.639 -21.899 1.00 58.41 79 GLY A C 1
ATOM 620 O O . GLY A 1 79 ? 17.247 -28.476 -21.007 1.00 58.41 79 GLY A O 1
ATOM 621 N N . SER A 1 80 ? 15.407 -29.503 -21.799 1.00 60.53 80 SER A N 1
ATOM 622 C CA . SER A 1 80 ? 15.273 -30.454 -20.706 1.00 60.53 80 SER A CA 1
ATOM 623 C C . SER A 1 80 ? 16.567 -31.258 -20.610 1.00 60.53 80 SER A C 1
ATOM 625 O O . SER A 1 80 ? 16.829 -32.115 -21.456 1.00 60.53 80 SER A O 1
ATOM 627 N N . LYS A 1 81 ? 17.403 -30.988 -19.603 1.00 60.34 81 LYS A N 1
ATOM 628 C CA . LYS A 1 81 ? 18.551 -31.844 -19.309 1.00 60.34 81 LYS A CA 1
ATOM 629 C C . LYS A 1 81 ? 17.958 -33.157 -18.797 1.00 60.34 81 LYS A C 1
ATOM 631 O O . LYS A 1 81 ? 17.551 -33.231 -17.639 1.00 60.34 81 LYS A O 1
ATOM 636 N N . LYS A 1 82 ? 17.799 -34.144 -19.692 1.00 57.56 82 LYS A N 1
ATOM 637 C CA . LYS A 1 82 ? 17.333 -35.498 -19.362 1.00 57.56 82 LYS A CA 1
ATOM 638 C C . LYS A 1 82 ? 18.166 -35.986 -18.177 1.00 57.56 82 LYS A C 1
ATOM 640 O O . LYS A 1 82 ? 19.375 -36.174 -18.298 1.00 57.56 82 LYS A O 1
ATOM 645 N N . LYS A 1 83 ? 17.530 -36.136 -17.016 1.00 54.34 83 LYS A N 1
ATOM 646 C CA . LYS A 1 83 ? 18.154 -36.717 -15.828 1.00 54.34 83 LYS A CA 1
ATOM 647 C C . LYS A 1 83 ? 18.319 -38.205 -16.135 1.00 54.34 83 LYS A C 1
ATOM 649 O O . LYS A 1 83 ? 17.339 -38.941 -16.121 1.00 54.34 83 LYS A O 1
ATOM 654 N N . GLY A 1 84 ? 19.524 -38.611 -16.534 1.00 51.56 84 GLY A N 1
ATOM 655 C CA . GLY A 1 84 ? 19.825 -39.996 -16.883 1.00 51.56 84 GLY A CA 1
ATOM 656 C C . GLY A 1 84 ? 19.484 -40.924 -15.720 1.00 51.56 84 GLY A C 1
ATOM 657 O O . GLY A 1 84 ? 20.051 -40.810 -14.635 1.00 51.56 84 GLY A O 1
ATOM 658 N N . SER A 1 85 ? 18.537 -41.829 -15.938 1.00 56.78 85 SER A N 1
ATOM 659 C CA . SER A 1 85 ? 18.205 -42.911 -15.020 1.00 56.78 85 SER A CA 1
ATOM 660 C C . SER A 1 85 ? 19.326 -43.953 -15.046 1.00 56.78 85 SER A C 1
ATOM 662 O O . SER A 1 85 ? 19.335 -44.826 -15.914 1.00 56.78 85 SER A O 1
ATOM 664 N N . LYS A 1 86 ? 20.286 -43.889 -14.116 1.00 54.56 86 LYS A N 1
ATOM 665 C CA . LYS A 1 86 ? 21.164 -45.039 -13.844 1.00 54.56 86 LYS A CA 1
ATOM 666 C C . LYS A 1 86 ? 20.507 -45.923 -12.781 1.00 54.56 86 LYS A C 1
ATOM 668 O O . LYS A 1 86 ? 20.309 -45.508 -11.642 1.00 54.56 86 LYS A O 1
ATOM 673 N N . LYS A 1 87 ? 20.106 -47.115 -13.234 1.00 50.50 87 LYS A N 1
ATOM 674 C CA . LYS A 1 87 ? 19.467 -48.211 -12.493 1.00 50.50 87 LYS A CA 1
ATOM 675 C C . LYS A 1 87 ? 20.186 -48.495 -11.164 1.00 50.50 87 LYS A C 1
ATOM 677 O O . LYS A 1 87 ? 21.408 -48.619 -11.145 1.00 50.50 87 LYS A O 1
ATOM 682 N N . LYS A 1 88 ? 19.419 -48.667 -10.078 1.00 46.16 88 LYS A N 1
ATOM 683 C CA . LYS A 1 88 ? 19.886 -49.311 -8.837 1.00 46.16 88 LYS A CA 1
ATOM 684 C C . LYS A 1 88 ? 20.356 -50.728 -9.184 1.00 46.16 88 LYS A C 1
ATOM 686 O O . LYS A 1 88 ? 19.551 -51.537 -9.638 1.00 46.16 88 LYS A O 1
ATOM 691 N N . GLY A 1 89 ? 21.644 -51.005 -8.990 1.00 44.06 89 GLY A N 1
ATOM 692 C CA . GLY A 1 89 ? 22.200 -52.351 -9.089 1.00 44.06 89 GLY A CA 1
ATOM 693 C C . GLY A 1 89 ? 21.579 -53.262 -8.032 1.00 44.06 89 GLY A C 1
ATOM 694 O O . GLY A 1 89 ? 21.529 -52.923 -6.850 1.00 44.06 89 GLY A O 1
ATOM 695 N N . SER A 1 90 ? 21.069 -54.402 -8.480 1.00 48.38 90 SER A N 1
ATOM 696 C CA . SER A 1 90 ? 20.573 -55.500 -7.658 1.00 48.38 90 SER A CA 1
ATOM 697 C C . SER A 1 90 ? 21.690 -56.062 -6.773 1.00 48.38 90 SER A C 1
ATOM 699 O O . SER A 1 90 ? 22.735 -56.464 -7.285 1.00 48.38 90 SER A O 1
ATOM 701 N N . LYS A 1 91 ? 21.453 -56.141 -5.457 1.00 49.03 91 LYS A N 1
ATOM 702 C CA . LYS A 1 91 ? 22.248 -56.966 -4.532 1.00 49.03 91 LYS A CA 1
ATOM 703 C C . LYS A 1 91 ? 22.266 -58.406 -5.052 1.00 49.03 91 LYS A C 1
ATOM 705 O O . LYS A 1 91 ? 21.206 -59.022 -5.138 1.00 49.03 91 LYS A O 1
ATOM 710 N N . LYS A 1 92 ? 23.445 -58.956 -5.351 1.00 41.88 92 LYS A N 1
ATOM 711 C CA . LYS A 1 92 ? 23.624 -60.400 -5.528 1.00 41.88 92 LYS A CA 1
ATOM 712 C C . LYS A 1 92 ? 24.307 -60.936 -4.273 1.00 41.88 92 LYS A C 1
ATOM 714 O O . LYS A 1 92 ? 25.442 -60.571 -3.991 1.00 41.88 92 LYS A O 1
ATOM 719 N N . LYS A 1 93 ? 23.555 -61.725 -3.500 1.00 41.69 93 LYS A N 1
ATOM 720 C CA . LYS A 1 93 ? 24.062 -62.574 -2.416 1.00 41.69 93 LYS A CA 1
ATOM 721 C C . LYS A 1 93 ? 25.133 -63.518 -2.973 1.00 41.69 93 LYS A C 1
ATOM 723 O O . LYS A 1 93 ? 24.897 -64.120 -4.024 1.00 41.69 93 LYS A O 1
ATOM 728 N N . LYS A 1 94 ? 26.219 -63.708 -2.232 1.00 40.03 94 LYS A N 1
ATOM 729 C CA . LYS A 1 94 ? 26.842 -65.016 -2.042 1.00 40.03 94 LYS A CA 1
ATOM 730 C C . LYS A 1 94 ? 27.483 -65.039 -0.664 1.00 40.03 94 LYS A C 1
ATOM 732 O O . LYS A 1 94 ? 28.040 -63.983 -0.297 1.00 40.03 94 LYS A O 1
#

Secondary structure (DSSP, 8-state):
---SEEEE-HHHHHHTSEEEETT--BGGGEEE-TTS-EEEHHHHHHHHHHTHHHHTTEE--TT--SPEEPP---------------PPPPP---

pLDDT: mean 81.89, std 17.38, range [40.03, 96.69]

Sequence (94 aa):
MVFQQTIGSRAQVMNGTAEKTSGGLKKKDLKYNSQGRIVSVKKSRSAKKEKRLKKAGWTYKKGEFGAIKIEQKSPKKRGSKKKGSKKKGSKKKK

Radius of gyration: 25.68 Å; chains: 1; bounding box: 44×74×50 Å

Foldseek 3Di:
DDACEAEDDLVCQCVRNYQAHPVRHHNVQWDQDPVRDIDGPVVVVVCVVVVVCVVVQWDDDPPDDDIDGHDPPDPPPPPPPPPDDDDDDDDDDD